Protein AF-A0A6A3DGR9-F1 (afdb_monomer)

Structure (mmCIF, N/CA/C/O backbone):
data_AF-A0A6A3DGR9-F1
#
_entry.id   AF-A0A6A3DGR9-F1
#
loop_
_atom_site.group_PD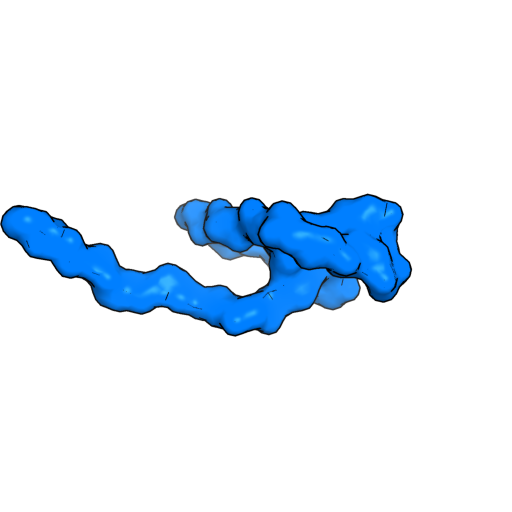B
_atom_site.id
_atom_site.type_symbol
_atom_site.label_atom_id
_atom_site.label_alt_id
_atom_site.label_comp_id
_atom_site.label_asym_id
_atom_site.label_entity_id
_atom_site.label_seq_id
_atom_site.pdbx_PDB_ins_code
_atom_site.Cartn_x
_atom_site.Cartn_y
_atom_site.Cartn_z
_atom_site.occupancy
_atom_site.B_iso_or_equiv
_atom_site.auth_seq_id
_atom_site.auth_comp_id
_atom_site.auth_asym_id
_atom_site.auth_atom_id
_atom_site.pdbx_PDB_model_num
ATOM 1 N N . MET A 1 1 ? 0.352 2.273 -3.524 1.00 97.56 1 MET A N 1
ATOM 2 C CA . MET A 1 1 ? 0.218 2.325 -4.995 1.00 97.56 1 MET A CA 1
ATOM 3 C C . MET A 1 1 ? 0.482 0.946 -5.559 1.00 97.56 1 MET A C 1
ATOM 5 O O . MET A 1 1 ? 1.493 0.354 -5.188 1.00 97.56 1 MET A O 1
ATOM 9 N N . ALA A 1 2 ? -0.398 0.426 -6.417 1.00 97.69 2 ALA A N 1
ATOM 10 C CA . ALA A 1 2 ? -0.098 -0.806 -7.146 1.00 97.69 2 ALA A CA 1
ATOM 11 C C . ALA A 1 2 ? 0.980 -0.521 -8.206 1.00 97.69 2 ALA A C 1
ATOM 13 O O . ALA A 1 2 ? 1.002 0.559 -8.799 1.00 97.69 2 ALA A O 1
ATOM 14 N N . ASN A 1 3 ? 1.891 -1.469 -8.420 1.00 97.88 3 ASN A N 1
ATOM 15 C CA . ASN A 1 3 ? 2.960 -1.355 -9.411 1.00 97.88 3 ASN A CA 1
ATOM 16 C C . ASN A 1 3 ? 3.360 -2.738 -9.944 1.00 97.88 3 ASN A C 1
ATOM 18 O O . ASN A 1 3 ? 3.038 -3.758 -9.338 1.00 97.88 3 ASN A O 1
ATOM 22 N N . ALA A 1 4 ? 4.077 -2.744 -11.069 1.00 97.50 4 ALA A N 1
ATOM 23 C CA . ALA A 1 4 ? 4.679 -3.935 -11.675 1.00 97.50 4 ALA A CA 1
ATOM 24 C C . ALA A 1 4 ? 6.205 -3.981 -11.442 1.00 97.50 4 ALA A C 1
ATOM 26 O O . ALA A 1 4 ? 6.969 -4.344 -12.337 1.00 97.50 4 ALA A O 1
ATOM 27 N N . GLY A 1 5 ? 6.654 -3.529 -10.268 1.00 95.88 5 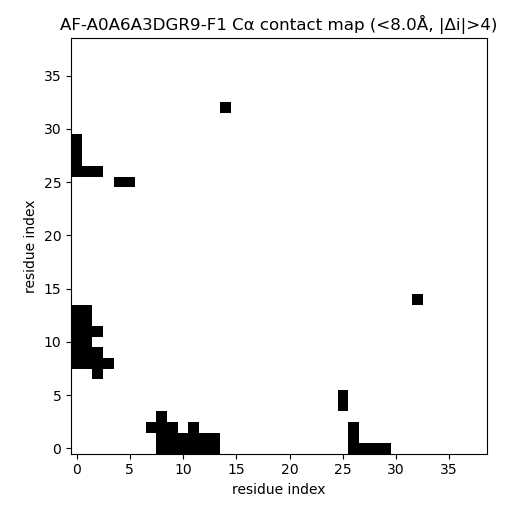GLY A N 1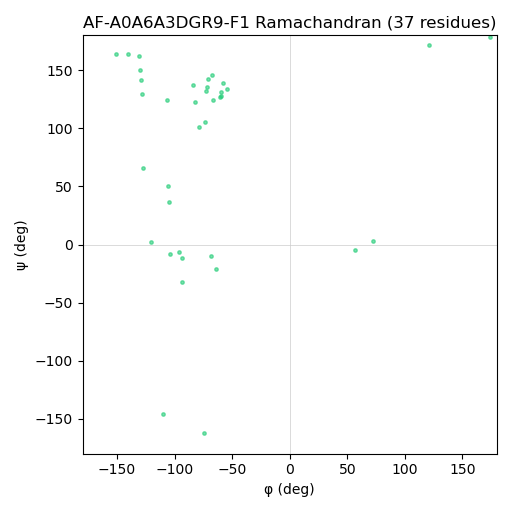
ATOM 28 C CA . GLY A 1 5 ? 8.061 -3.421 -9.883 1.00 95.88 5 GLY A CA 1
ATOM 29 C C . GLY A 1 5 ? 8.497 -1.992 -9.515 1.00 95.88 5 GLY A C 1
ATOM 30 O O . GLY A 1 5 ? 7.744 -1.030 -9.718 1.00 95.88 5 GLY A O 1
ATOM 31 N N . PRO A 1 6 ? 9.727 -1.834 -8.983 1.00 96.81 6 PRO A N 1
ATOM 32 C CA . PRO A 1 6 ? 10.243 -0.550 -8.509 1.00 96.81 6 PRO A CA 1
ATOM 33 C C . PRO A 1 6 ? 10.177 0.549 -9.578 1.00 96.81 6 PRO A C 1
ATOM 35 O O . PRO A 1 6 ? 10.535 0.331 -10.734 1.00 96.81 6 PRO A O 1
ATOM 38 N N . GLY A 1 7 ? 9.696 1.735 -9.198 1.00 96.44 7 GLY A N 1
ATOM 39 C CA . GLY A 1 7 ? 9.586 2.894 -10.094 1.00 96.44 7 GLY A CA 1
ATOM 40 C C . GLY A 1 7 ? 8.476 2.811 -11.154 1.00 96.44 7 GLY A C 1
ATOM 41 O O . GLY A 1 7 ? 8.345 3.733 -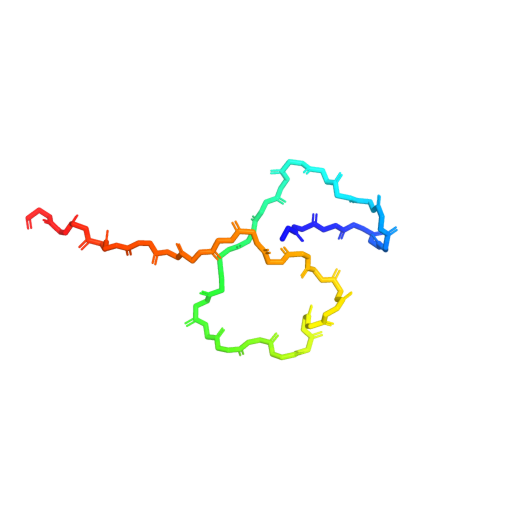11.954 1.00 96.44 7 GLY A O 1
ATOM 42 N N . ARG A 1 8 ? 7.649 1.754 -11.166 1.00 97.56 8 ARG A N 1
ATOM 43 C CA . ARG A 1 8 ? 6.572 1.541 -12.157 1.00 97.56 8 ARG A CA 1
ATOM 44 C C . ARG A 1 8 ? 5.175 1.799 -11.589 1.00 97.56 8 ARG A C 1
ATOM 46 O O . ARG A 1 8 ? 4.283 0.958 -11.706 1.00 97.56 8 ARG A O 1
ATOM 53 N N . ASN A 1 9 ? 4.984 2.946 -10.941 1.00 97.50 9 ASN A N 1
ATOM 54 C CA . ASN A 1 9 ? 3.657 3.356 -10.476 1.00 97.50 9 ASN A CA 1
ATOM 55 C C . ASN A 1 9 ? 2.787 3.794 -11.668 1.00 97.50 9 ASN A C 1
ATOM 57 O O . ASN A 1 9 ? 3.229 4.581 -12.502 1.00 97.50 9 ASN A O 1
ATOM 61 N N . GLY A 1 10 ? 1.552 3.294 -11.726 1.00 96.19 10 GLY A N 1
ATOM 62 C CA . GLY A 1 10 ? 0.499 3.779 -12.625 1.00 96.19 10 GLY A CA 1
ATOM 63 C C . GLY A 1 10 ? -0.600 4.506 -11.845 1.00 96.19 10 GLY A C 1
ATOM 64 O O . GLY A 1 10 ? -0.331 5.127 -10.820 1.00 96.19 10 GLY A O 1
ATOM 65 N N . SER A 1 11 ? -1.853 4.389 -12.291 1.00 97.50 11 SER A N 1
ATOM 66 C CA . SER A 1 11 ? -3.026 4.965 -11.608 1.00 97.50 11 SER A CA 1
ATOM 67 C C . SER A 1 11 ? -3.736 4.004 -10.646 1.00 97.50 11 SER A C 1
ATOM 69 O O . SER A 1 11 ? -4.587 4.427 -9.868 1.00 97.50 11 SER A O 1
ATOM 71 N N . GLN A 1 12 ? -3.402 2.710 -10.680 1.00 98.31 12 GLN A N 1
ATOM 72 C CA . GLN A 1 12 ? -4.023 1.714 -9.810 1.00 98.31 12 GLN A CA 1
ATOM 73 C C . GLN A 1 12 ? -3.560 1.879 -8.356 1.00 98.31 12 GLN A C 1
ATOM 75 O O . GLN A 1 12 ? -2.366 1.999 -8.058 1.00 98.31 12 GLN A O 1
ATOM 80 N N . PHE A 1 13 ? -4.509 1.813 -7.427 1.00 97.25 13 PHE A N 1
ATOM 81 C CA . PHE A 1 13 ? -4.243 1.834 -5.995 1.00 97.25 13 PHE A CA 1
ATOM 82 C C . PHE A 1 13 ? -4.976 0.699 -5.281 1.00 97.25 13 PHE A C 1
ATOM 84 O O . PHE A 1 13 ? -5.901 0.096 -5.814 1.00 97.25 13 PHE A O 1
ATOM 91 N N . VAL A 1 14 ? -4.517 0.402 -4.069 1.00 95.69 14 VAL A N 1
ATOM 92 C CA . VAL A 1 14 ? -5.035 -0.668 -3.214 1.00 95.69 14 VAL A CA 1
ATOM 93 C C . VAL A 1 14 ? -5.321 -0.064 -1.846 1.00 95.69 14 VAL A C 1
ATOM 95 O O . VAL A 1 14 ? -4.551 0.776 -1.377 1.00 95.69 14 VAL A O 1
ATOM 98 N N . ILE A 1 15 ? -6.411 -0.498 -1.217 1.00 97.19 15 ILE A N 1
ATOM 99 C CA . ILE A 1 15 ? -6.717 -0.228 0.189 1.00 97.19 15 ILE A CA 1
ATOM 100 C C . ILE A 1 15 ? -6.476 -1.529 0.950 1.00 97.19 15 ILE A C 1
ATOM 102 O O . ILE A 1 15 ? -7.036 -2.565 0.596 1.00 97.19 15 ILE A O 1
ATOM 106 N N . THR A 1 16 ? -5.632 -1.489 1.975 1.00 97.56 16 THR A N 1
ATOM 107 C CA . THR A 1 16 ? -5.390 -2.643 2.842 1.00 97.56 16 THR A CA 1
ATOM 108 C C . THR A 1 16 ? -6.468 -2.702 3.926 1.00 97.56 16 THR A C 1
ATOM 110 O O . THR A 1 16 ? -6.856 -1.681 4.489 1.00 97.56 16 THR A O 1
ATOM 113 N N . THR A 1 17 ? -6.985 -3.899 4.206 1.00 97.00 17 THR A N 1
ATOM 114 C CA . THR A 1 17 ? -8.000 -4.136 5.254 1.00 97.00 17 THR A CA 1
ATOM 115 C C . THR A 1 17 ? -7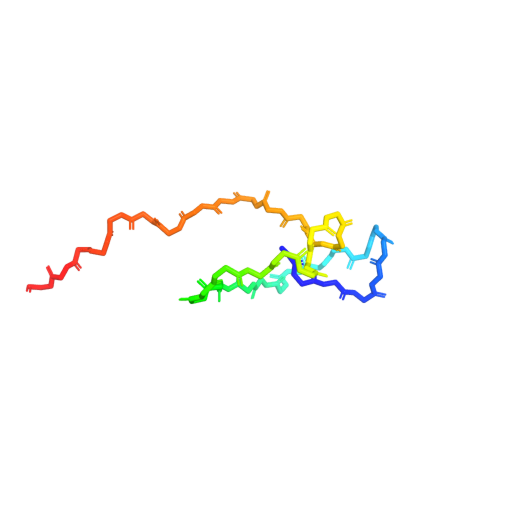.411 -4.778 6.513 1.00 97.00 17 THR A C 1
ATOM 117 O O . THR A 1 17 ? -8.082 -4.870 7.536 1.00 97.00 17 THR A O 1
ATOM 120 N N . VAL A 1 18 ? -6.145 -5.194 6.443 1.00 97.56 18 VAL A N 1
ATOM 121 C CA . VAL A 1 18 ? -5.330 -5.746 7.531 1.00 97.56 18 VAL A CA 1
ATOM 122 C C . VAL A 1 18 ? -3.898 -5.202 7.409 1.00 97.56 18 VAL A C 1
ATOM 124 O O . VAL A 1 18 ? -3.542 -4.689 6.344 1.00 97.56 18 VAL A O 1
ATOM 127 N N . PRO A 1 19 ? -3.050 -5.303 8.448 1.00 98.00 19 PRO A N 1
ATOM 128 C CA . PRO A 1 19 ? -1.627 -4.994 8.323 1.00 98.00 19 PRO A CA 1
ATOM 129 C C . PRO A 1 19 ? -0.940 -5.879 7.272 1.00 98.00 19 PRO A C 1
ATOM 131 O O . PRO A 1 19 ? -1.073 -7.102 7.291 1.00 98.00 19 PRO A O 1
ATOM 134 N N . THR A 1 20 ? -0.176 -5.268 6.365 1.00 98.31 20 THR A N 1
ATOM 135 C CA . THR A 1 20 ? 0.497 -5.961 5.251 1.00 98.31 20 THR A CA 1
ATOM 136 C C . THR A 1 20 ? 2.000 -5.640 5.194 1.00 98.31 20 THR A C 1
ATOM 138 O O . THR A 1 20 ? 2.449 -5.046 4.214 1.00 98.31 20 THR A O 1
ATOM 141 N N . PRO A 1 21 ? 2.806 -6.042 6.197 1.00 98.25 21 PRO A N 1
ATOM 142 C CA . PRO A 1 21 ? 4.231 -5.678 6.272 1.00 98.25 21 PRO A CA 1
ATOM 143 C C . PRO A 1 21 ? 5.078 -6.241 5.118 1.00 98.25 21 PRO A C 1
ATOM 145 O O . PRO A 1 21 ? 6.129 -5.723 4.772 1.00 98.25 21 PRO A O 1
ATOM 148 N N . HIS A 1 22 ? 4.612 -7.294 4.443 1.00 98.12 22 HIS A N 1
ATOM 149 C CA . HIS A 1 22 ? 5.301 -7.844 3.271 1.00 98.12 22 HIS A CA 1
ATOM 150 C C . HIS A 1 22 ? 5.283 -6.910 2.039 1.00 98.12 22 HIS A C 1
ATOM 152 O O . HIS A 1 22 ? 5.960 -7.216 1.047 1.00 98.12 22 HIS A O 1
ATOM 158 N N . LEU A 1 23 ? 4.499 -5.821 2.085 1.00 97.94 23 LEU A N 1
ATOM 159 C CA . LEU A 1 23 ? 4.405 -4.780 1.055 1.00 97.94 23 LEU A CA 1
ATOM 160 C C . LEU A 1 23 ? 5.301 -3.564 1.341 1.00 97.94 23 LEU A C 1
ATOM 162 O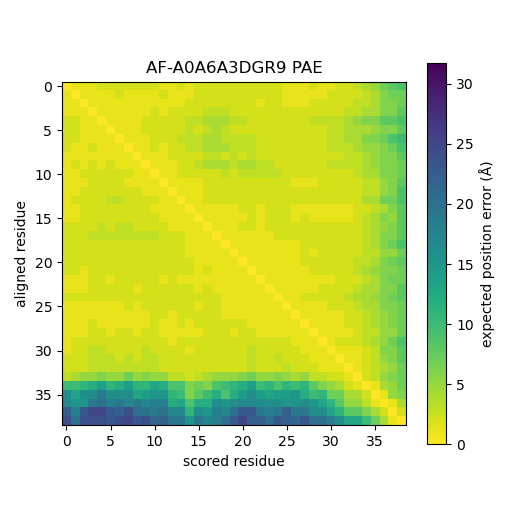 O . LEU A 1 23 ? 5.405 -2.691 0.472 1.00 97.94 23 LEU A O 1
ATOM 166 N N . ASP A 1 24 ? 5.940 -3.516 2.512 1.00 97.56 24 ASP A N 1
ATOM 167 C CA . ASP A 1 24 ? 6.838 -2.430 2.907 1.00 97.56 24 ASP A CA 1
ATOM 168 C C . ASP A 1 24 ? 7.982 -2.298 1.890 1.00 97.56 24 ASP A C 1
ATOM 170 O O . ASP A 1 24 ? 8.456 -3.291 1.328 1.00 97.56 24 ASP A O 1
ATOM 174 N N . ASP A 1 25 ? 8.335 -1.052 1.564 1.00 96.44 25 ASP A N 1
ATOM 175 C CA . ASP A 1 25 ? 9.300 -0.644 0.527 1.00 96.44 25 ASP A CA 1
ATOM 176 C C . ASP A 1 25 ? 9.024 -1.142 -0.910 1.00 96.44 25 ASP A C 1
ATOM 178 O O . ASP A 1 25 ? 9.691 -0.723 -1.858 1.00 96.44 25 ASP A O 1
ATOM 182 N N . LYS A 1 26 ? 7.996 -1.975 -1.122 1.00 97.00 26 LYS A N 1
ATOM 183 C CA . LYS A 1 26 ? 7.560 -2.448 -2.449 1.00 97.00 26 LYS A CA 1
ATOM 184 C C . LYS A 1 26 ? 6.451 -1.588 -3.035 1.00 97.00 26 LYS A C 1
ATOM 186 O O . LYS A 1 26 ? 6.371 -1.429 -4.254 1.00 97.00 26 LYS A O 1
ATOM 191 N N . HIS A 1 27 ? 5.588 -1.033 -2.188 1.00 98.06 27 HIS A N 1
ATOM 192 C CA . HIS A 1 27 ? 4.466 -0.198 -2.604 1.00 98.06 27 HIS 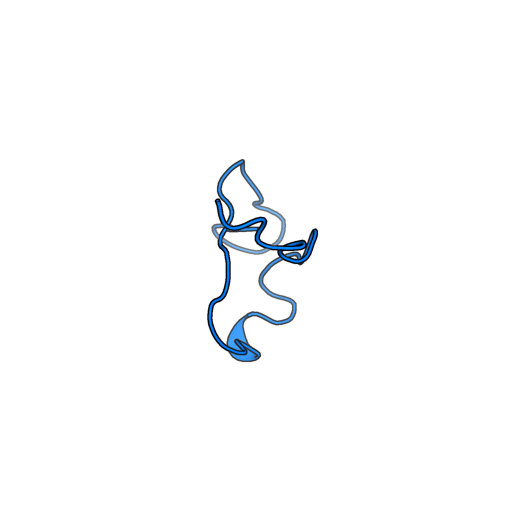A CA 1
ATOM 193 C C . HIS A 1 27 ? 4.461 1.129 -1.850 1.00 98.06 27 HIS A C 1
ATOM 195 O O . HIS A 1 27 ? 4.477 1.168 -0.626 1.00 98.06 27 HIS A O 1
ATOM 201 N N . VAL A 1 28 ? 4.359 2.238 -2.587 1.00 97.94 28 VAL A N 1
ATOM 202 C CA . VAL A 1 28 ? 4.292 3.578 -1.983 1.00 97.94 28 VAL A CA 1
ATOM 203 C C . VAL A 1 28 ? 2.987 3.743 -1.201 1.00 97.94 28 VAL A C 1
ATOM 205 O O . VAL A 1 28 ? 1.898 3.609 -1.776 1.00 97.94 28 VAL A O 1
ATOM 208 N N . VAL A 1 29 ? 3.083 4.084 0.084 1.00 97.38 29 VAL A N 1
ATOM 209 C CA . VAL A 1 29 ? 1.949 4.536 0.902 1.00 97.38 29 VAL A CA 1
ATOM 210 C C . VAL A 1 29 ? 1.731 6.024 0.641 1.00 97.38 29 VAL A C 1
ATOM 212 O O . VAL A 1 29 ? 2.641 6.825 0.820 1.00 97.38 29 VAL A O 1
ATOM 215 N N . PHE A 1 30 ? 0.530 6.395 0.197 1.00 96.88 30 PHE A N 1
ATOM 216 C CA . PHE A 1 30 ? 0.198 7.781 -0.173 1.00 96.88 30 PHE A CA 1
ATOM 217 C C . PHE A 1 30 ? -0.963 8.368 0.644 1.00 96.88 30 PHE A C 1
ATOM 219 O O . PHE A 1 30 ? -1.374 9.501 0.417 1.00 96.88 30 PHE A O 1
ATOM 226 N N . GLY A 1 31 ? -1.508 7.609 1.595 1.00 96.19 31 GLY A N 1
ATOM 227 C CA . GLY A 1 31 ? -2.607 8.059 2.437 1.00 96.19 31 GLY A CA 1
ATOM 228 C C . GLY A 1 31 ? -3.133 6.957 3.345 1.00 96.19 31 GLY A C 1
ATOM 229 O O . GLY A 1 31 ? -2.680 5.814 3.300 1.00 96.19 31 GLY A O 1
ATOM 230 N N . LYS A 1 32 ? -4.117 7.325 4.163 1.00 96.06 32 LYS A N 1
ATOM 231 C CA . LYS A 1 32 ? -4.897 6.419 5.007 1.00 96.06 32 LYS A CA 1
ATOM 232 C C . LYS A 1 32 ? -6.377 6.695 4.789 1.00 96.06 32 LYS A C 1
ATOM 234 O O . LYS A 1 32 ? -6.747 7.832 4.494 1.00 96.06 32 LYS A O 1
ATOM 239 N N . VAL A 1 33 ? -7.214 5.671 4.946 1.00 93.88 33 VAL A N 1
ATOM 240 C CA . VAL A 1 33 ? -8.668 5.859 4.910 1.00 93.88 33 VAL A CA 1
ATOM 241 C C . VAL A 1 33 ? -9.047 6.835 6.025 1.00 93.88 33 VAL A C 1
ATOM 243 O O . VAL A 1 33 ? -8.615 6.688 7.170 1.00 93.88 33 VAL A O 1
ATOM 246 N N . GLY A 1 34 ? -9.783 7.884 5.657 1.00 89.81 34 GLY A N 1
ATOM 247 C CA . GLY A 1 34 ? -10.289 8.877 6.595 1.00 89.81 34 GLY A CA 1
ATOM 248 C C . GLY A 1 34 ? -11.453 8.336 7.422 1.00 89.81 34 GLY A C 1
ATOM 249 O O . GLY A 1 34 ? -11.688 7.132 7.509 1.00 89.81 34 GLY A O 1
ATOM 250 N N . LYS A 1 35 ? -12.222 9.242 8.025 1.00 86.94 35 LYS A N 1
ATOM 251 C CA . LYS A 1 35 ? -13.465 8.854 8.693 1.00 86.94 35 LYS A CA 1
ATOM 252 C C . LYS A 1 35 ? -14.402 8.221 7.664 1.00 86.94 35 LYS A C 1
ATOM 254 O O . LYS A 1 35 ? -14.702 8.838 6.645 1.00 86.94 35 LYS A O 1
ATOM 259 N N . VAL A 1 36 ? -14.887 7.020 7.957 1.00 77.50 36 VAL A N 1
ATOM 260 C CA . VAL A 1 36 ? -16.072 6.500 7.280 1.00 77.50 36 VAL A CA 1
ATOM 261 C C . VAL A 1 36 ? -17.244 7.280 7.858 1.00 77.50 36 VAL A C 1
ATOM 263 O O . VAL A 1 36 ? -17.594 7.107 9.024 1.00 77.50 36 VAL A O 1
ATOM 266 N N . VAL A 1 37 ? -17.791 8.211 7.083 1.00 67.88 37 VAL A N 1
ATOM 267 C CA . VAL A 1 37 ? -19.072 8.826 7.427 1.00 67.88 37 VAL A CA 1
ATOM 268 C C . VAL A 1 37 ? -20.134 7.815 7.013 1.00 67.88 37 VAL A C 1
ATOM 270 O O . VAL A 1 37 ? -20.396 7.642 5.826 1.00 67.88 37 VAL A O 1
ATOM 273 N N . GLY A 1 38 ? -20.655 7.072 7.989 1.00 70.06 38 GLY A N 1
ATOM 274 C CA . GLY A 1 38 ? -21.889 6.315 7.806 1.00 70.06 38 GLY A CA 1
ATOM 275 C C . GLY A 1 38 ? -23.062 7.281 7.646 1.00 70.06 38 GLY A C 1
ATOM 276 O O . GLY A 1 38 ? -23.033 8.368 8.228 1.00 70.06 38 GLY A O 1
ATOM 277 N N . LEU A 1 39 ? -24.040 6.891 6.825 1.00 58.84 39 LEU A N 1
ATOM 278 C CA . LEU A 1 39 ? -25.376 7.496 6.816 1.00 58.84 39 LEU A CA 1
ATOM 279 C C . LEU A 1 39 ? -26.028 7.372 8.198 1.00 58.84 39 LEU A C 1
ATOM 281 O O . LEU A 1 39 ? -25.825 6.314 8.838 1.00 58.84 39 LEU A O 1
#

pLDDT: mean 93.8, std 9.05, range [58.84, 98.31]

Solvent-accessible surface area (backbone atoms only — not comparable to full-atom values): 2915 Å² total; per-residue (Å²): 63,44,58,88,52,89,95,43,71,69,88,54,70,75,84,78,93,63,94,62,77,92,43,63,96,71,40,60,82,88,78,74,88,72,85,82,80,75,133

Radius of gyration: 12.08 Å; Cα contacts (8 Å, |Δi|>4): 26; chains: 1; bounding box: 36×17×2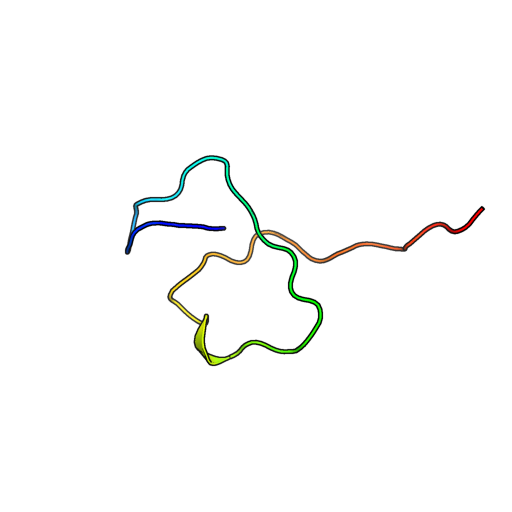1 Å

Mean predicted aligned error: 3.72 Å

Secondary structure (DSSP, 8-state):
--BSSTT-B-S-----SS--GGGTTTS------------

Organism: NCBI:txid53985

Foldseek 3Di:
DDAPFPPGDDPDDDADPDDDCVCPPTDDDDDHDDDPDDD

InterPro domains:
  IPR002130 Cyclophilin-type peptidyl-prolyl cis-trans isomerase domain [PF00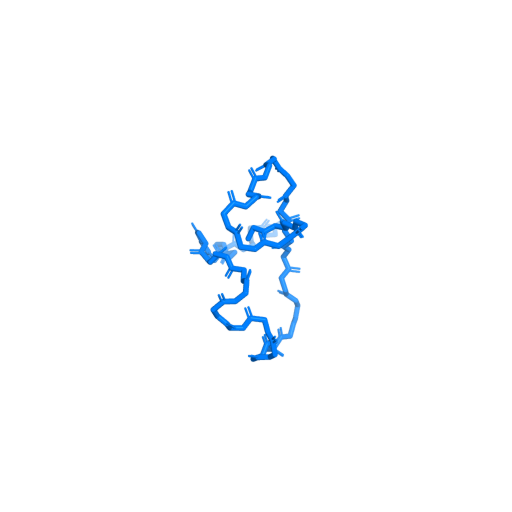160] (1-35)
  IPR002130 Cyclophilin-type peptidyl-prolyl cis-trans isomerase domain [PS50072] (1-39)
  IPR029000 Cyclophilin-like domain superfamily [G3DSA:2.40.100.10] (1-38)
  IPR029000 Cyclophilin-like domain superfamily [SSF50891] (1-33)

Sequence (39 aa):
MANAGPGRNGSQFVITTVPTPHLDDKHVVFGKVGKVVGL